Protein AF-C6XXT1-F1 (afdb_monomer_lite)

pLDDT: mean 77.12, std 14.0, range [34.81, 95.0]

Radius of gyration: 15.12 Å; chains: 1; bounding box: 35×41×36 Å

Organism: Pedobacter heparinus (strain ATCC 13125 / DSM 2366 / CIP 104194 / JCM 7457 / NBRC 12017 / NCIMB 9290 / NRRL B-14731 / HIM 762-3) (NCBI:txid485917)

Sequence (152 aa):
MGESILNNEKVTELYLYIVQHSDTDTEYWYGGISDVNSILATFDRNDIKDLVNTLIEWRPELLSNLAFALTADDDRGLPAVRSYLYAHIFLILDNPELLNVIDDFDYLLNSDDMVSPLVPDIRRKLNEYNFLNYDRVAIGNCQVVLNKLNCH

Structure (mmCIF, N/CA/C/O backbone):
data_AF-C6XXT1-F1
#
_entry.id   AF-C6XXT1-F1
#
loop_
_atom_site.group_PDB
_atom_site.id
_atom_site.type_symbol
_atom_site.label_atom_id
_atom_site.label_alt_id
_atom_site.label_comp_id
_atom_site.label_asym_id
_atom_site.label_entity_id
_atom_site.label_seq_id
_atom_site.pdbx_PDB_ins_code
_atom_site.Cartn_x
_atom_site.Cartn_y
_atom_site.Cartn_z
_atom_site.occupancy
_atom_site.B_iso_or_equiv
_atom_site.auth_seq_id
_atom_site.auth_comp_id
_atom_site.auth_asym_id
_atom_site.auth_atom_id
_atom_site.pdbx_PDB_model_num
ATOM 1 N N . MET A 1 1 ? -9.408 24.237 -0.327 1.00 34.81 1 MET A N 1
ATOM 2 C CA . MET A 1 1 ? -8.624 22.988 -0.432 1.00 34.81 1 MET A CA 1
ATOM 3 C C . MET A 1 1 ? -8.414 22.508 0.996 1.00 34.81 1 MET A C 1
ATOM 5 O O . MET A 1 1 ? -7.820 23.266 1.741 1.00 34.81 1 MET A O 1
ATOM 9 N N . GLY A 1 2 ? -8.932 21.398 1.507 1.00 39.09 2 GLY A N 1
ATOM 10 C CA . GLY A 1 2 ? -9.911 20.416 1.049 1.00 39.09 2 GLY A CA 1
ATOM 11 C C . GLY A 1 2 ? -10.446 19.728 2.318 1.00 39.09 2 GLY A C 1
ATOM 12 O O . GLY A 1 2 ? -9.663 19.383 3.194 1.00 39.09 2 GLY A O 1
ATOM 13 N N . GLU A 1 3 ? -11.764 19.593 2.457 1.00 42.03 3 GLU A N 1
ATOM 14 C CA . GLU A 1 3 ? -12.429 19.004 3.641 1.00 42.03 3 GLU A CA 1
ATOM 15 C C . GLU A 1 3 ? -12.502 17.458 3.573 1.00 42.03 3 GLU A C 1
ATOM 17 O O . GLU A 1 3 ? -13.329 16.839 4.229 1.00 42.03 3 GLU A O 1
ATOM 22 N N . SER A 1 4 ? -11.659 16.820 2.755 1.00 50.62 4 SER A N 1
ATOM 23 C CA . SER A 1 4 ? -11.819 15.416 2.332 1.00 50.62 4 SER A CA 1
ATOM 24 C C . SER A 1 4 ? -11.148 14.386 3.257 1.00 50.62 4 SER A C 1
ATOM 26 O O . SER A 1 4 ? -11.586 13.243 3.330 1.00 50.62 4 SER A O 1
ATOM 28 N N . ILE A 1 5 ? -10.110 14.779 4.005 1.00 50.28 5 ILE A N 1
ATOM 29 C CA . ILE A 1 5 ? -9.149 13.830 4.604 1.00 50.28 5 ILE A CA 1
ATOM 30 C C . ILE A 1 5 ? -9.658 13.153 5.901 1.00 50.28 5 ILE A C 1
ATOM 32 O O . ILE A 1 5 ? -9.104 12.140 6.311 1.00 50.28 5 ILE A O 1
ATOM 36 N N . LEU A 1 6 ? -10.705 13.661 6.569 1.00 56.31 6 LEU A N 1
ATOM 37 C CA . LEU A 1 6 ? -10.910 13.401 8.012 1.00 56.31 6 LEU A CA 1
ATOM 38 C C . LEU A 1 6 ? -12.296 12.872 8.432 1.00 56.31 6 LEU A C 1
ATOM 40 O O . LEU A 1 6 ? -12.680 13.040 9.586 1.00 56.31 6 LEU A O 1
ATOM 44 N N . ASN A 1 7 ? -13.067 12.232 7.548 1.00 72.88 7 ASN A N 1
ATOM 45 C CA . ASN A 1 7 ? -14.353 11.641 7.970 1.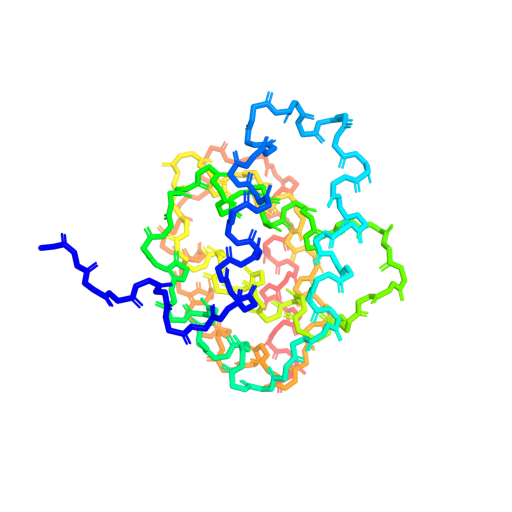00 72.88 7 ASN A CA 1
ATOM 46 C C . ASN A 1 7 ? -14.216 10.241 8.591 1.00 72.88 7 ASN A C 1
ATOM 48 O O . ASN A 1 7 ? -15.145 9.783 9.254 1.00 72.88 7 ASN A O 1
ATOM 52 N N . ASN A 1 8 ? -13.077 9.571 8.397 1.00 88.56 8 ASN A N 1
ATOM 53 C CA . ASN A 1 8 ? -12.802 8.265 8.984 1.00 88.56 8 ASN A CA 1
ATOM 54 C C . ASN A 1 8 ? -11.709 8.396 10.057 1.00 88.56 8 ASN A C 1
ATOM 56 O O . ASN A 1 8 ? -10.544 8.678 9.755 1.00 88.56 8 ASN A O 1
ATOM 60 N N . GLU A 1 9 ? -12.096 8.217 11.323 1.00 91.88 9 GLU A N 1
ATOM 61 C CA . GLU A 1 9 ? -11.207 8.385 12.480 1.00 91.88 9 GLU A CA 1
ATOM 62 C C . GLU A 1 9 ? -10.023 7.413 12.444 1.00 91.88 9 GLU A C 1
ATOM 64 O O . GLU A 1 9 ? -8.911 7.805 12.784 1.00 91.88 9 GLU A O 1
ATOM 69 N N . LYS A 1 10 ? -10.216 6.186 11.946 1.00 93.56 10 LYS A N 1
ATOM 70 C CA . LYS A 1 10 ? -9.148 5.180 11.873 1.00 93.56 10 LYS A CA 1
ATOM 71 C C . LYS A 1 10 ? -8.142 5.476 10.765 1.00 93.56 10 LYS A C 1
ATOM 73 O O . LYS A 1 10 ? -6.940 5.312 10.952 1.00 93.56 10 LYS A O 1
ATOM 78 N N . VAL A 1 11 ? -8.615 5.954 9.612 1.00 94.06 11 VAL A N 1
ATOM 79 C CA . VAL A 1 11 ? -7.730 6.427 8.530 1.00 94.06 11 VAL A CA 1
ATOM 80 C C . VAL A 1 11 ? -6.919 7.632 9.006 1.00 94.06 11 VAL A C 1
ATOM 82 O O . VAL A 1 11 ? -5.721 7.719 8.744 1.00 94.06 11 VAL A O 1
ATOM 85 N N . THR A 1 12 ? -7.558 8.529 9.761 1.00 92.75 12 THR A N 1
ATOM 86 C CA . THR A 1 12 ? -6.894 9.679 10.387 1.00 92.75 12 THR A CA 1
ATOM 87 C C . THR A 1 12 ? -5.839 9.233 11.396 1.00 92.75 12 THR A C 1
ATOM 89 O O . THR A 1 12 ? -4.728 9.757 11.388 1.00 92.75 12 THR A O 1
ATOM 92 N N . GLU A 1 13 ? -6.164 8.258 12.246 1.00 94.00 13 GLU A N 1
ATOM 93 C CA . GLU A 1 13 ? -5.237 7.668 13.213 1.00 94.00 13 GLU A CA 1
ATOM 94 C C . GLU A 1 13 ? -4.007 7.084 12.515 1.00 94.00 13 GLU A C 1
ATOM 96 O O . GLU A 1 13 ? -2.883 7.446 12.864 1.00 94.00 13 GLU A O 1
ATOM 101 N N . LEU A 1 14 ? -4.210 6.266 11.475 1.00 93.50 14 LEU A N 1
ATOM 102 C CA . LEU A 1 14 ? -3.119 5.711 10.676 1.00 93.50 14 LEU A CA 1
ATOM 103 C C . LEU A 1 14 ? -2.261 6.822 10.060 1.00 93.50 14 LEU A C 1
ATOM 105 O O . LEU A 1 14 ? -1.039 6.795 10.184 1.00 93.50 14 LEU A O 1
ATOM 109 N N . TYR A 1 15 ? -2.883 7.821 9.431 1.00 92.88 15 TYR A N 1
ATOM 110 C CA . TYR A 1 15 ? -2.166 8.943 8.826 1.00 92.88 15 TYR A CA 1
ATOM 111 C C . TYR A 1 15 ? -1.293 9.680 9.847 1.00 92.88 15 TYR A C 1
ATOM 113 O O . TYR A 1 15 ? -0.102 9.893 9.617 1.00 92.88 15 TYR A O 1
ATOM 121 N N . LEU A 1 16 ? -1.870 10.050 10.994 1.00 92.00 16 LEU A N 1
ATOM 122 C CA . LEU A 1 16 ? -1.149 10.750 12.055 1.00 92.00 16 LEU A CA 1
ATOM 123 C C . LEU A 1 16 ? -0.010 9.897 12.615 1.00 92.00 16 LEU A C 1
ATOM 125 O O . LEU A 1 16 ? 1.063 10.440 12.875 1.00 92.00 16 LEU A O 1
ATOM 129 N N . TYR A 1 17 ? -0.215 8.585 12.748 1.00 91.31 17 TYR A N 1
ATOM 130 C CA . TYR A 1 17 ? 0.823 7.659 13.183 1.00 91.31 17 TYR A CA 1
ATOM 131 C C . TYR A 1 17 ? 2.021 7.666 12.224 1.00 91.31 17 TYR A C 1
ATOM 133 O O . TYR A 1 17 ? 3.154 7.864 12.662 1.00 91.31 17 TYR A O 1
ATOM 141 N N . ILE A 1 18 ? 1.783 7.530 10.914 1.00 89.62 18 ILE A N 1
ATOM 142 C CA . ILE A 1 18 ? 2.848 7.563 9.897 1.00 89.62 18 ILE A CA 1
ATOM 143 C C . ILE A 1 18 ? 3.558 8.925 9.892 1.00 89.62 18 ILE A C 1
ATOM 145 O O . ILE A 1 18 ? 4.785 8.979 9.832 1.00 89.62 18 ILE A O 1
ATOM 149 N N . VAL A 1 19 ? 2.812 10.031 10.003 1.00 89.25 19 VAL A N 1
ATOM 150 C CA . VAL A 1 19 ? 3.382 11.390 10.049 1.00 89.25 19 VAL A CA 1
ATOM 151 C C . VAL A 1 19 ? 4.280 11.593 11.267 1.00 89.25 19 VAL A C 1
ATOM 153 O O . VAL A 1 19 ? 5.344 12.188 11.139 1.00 89.25 19 VAL A O 1
ATOM 156 N N . GLN A 1 20 ? 3.885 11.104 12.442 1.00 86.94 20 GLN A N 1
ATOM 157 C CA . GLN A 1 20 ? 4.686 11.246 13.664 1.00 86.94 20 GLN A CA 1
ATOM 158 C C . GLN A 1 20 ? 6.016 10.492 13.601 1.00 86.94 20 GLN A C 1
ATOM 160 O O . GLN A 1 20 ? 6.945 10.839 14.328 1.00 86.94 20 GLN A O 1
ATOM 165 N N . HIS A 1 21 ? 6.114 9.491 12.728 1.00 80.88 21 HIS A N 1
ATOM 166 C CA . HIS A 1 21 ? 7.298 8.656 12.589 1.00 80.88 21 HIS A CA 1
ATOM 167 C C . HIS A 1 21 ? 8.029 8.862 11.258 1.00 80.88 21 HIS A C 1
ATOM 169 O O . HIS A 1 21 ? 8.988 8.143 10.994 1.00 80.88 21 HIS A O 1
ATOM 175 N N . SER A 1 22 ? 7.642 9.857 10.448 1.00 74.50 22 SER A N 1
ATOM 176 C CA . SER A 1 22 ? 8.212 10.066 9.109 1.00 74.50 22 SER A CA 1
ATOM 177 C C . SER A 1 22 ? 9.708 10.375 9.102 1.00 74.50 22 SER A C 1
ATOM 179 O O . SER A 1 22 ? 10.365 10.136 8.097 1.00 74.50 22 SER A O 1
ATOM 181 N N . ASP A 1 23 ? 10.228 10.894 10.216 1.00 70.38 23 ASP A N 1
ATOM 182 C CA . ASP A 1 23 ? 11.638 11.265 10.380 1.00 70.38 23 ASP A CA 1
ATOM 183 C C . ASP A 1 23 ? 12.472 10.144 11.027 1.00 70.38 23 ASP A C 1
ATOM 185 O O . ASP A 1 23 ? 13.676 10.301 11.242 1.00 70.38 23 ASP A O 1
ATOM 189 N N . THR A 1 24 ? 11.838 9.020 11.380 1.00 67.44 24 THR A N 1
ATOM 190 C CA . THR A 1 24 ? 12.551 7.846 11.888 1.00 67.44 24 THR A CA 1
ATOM 191 C C . THR A 1 24 ? 13.173 7.132 10.703 1.00 67.44 24 THR A C 1
ATOM 193 O O . THR A 1 24 ? 12.470 6.781 9.759 1.00 67.44 24 THR A O 1
ATOM 196 N N . ASP A 1 25 ? 14.485 6.917 10.756 1.00 62.25 25 ASP A N 1
ATOM 197 C CA . ASP A 1 25 ? 15.186 6.113 9.760 1.00 62.25 25 ASP A CA 1
ATOM 198 C C . ASP A 1 25 ? 14.487 4.750 9.631 1.00 62.25 25 ASP A C 1
ATOM 200 O O . ASP A 1 25 ? 14.288 4.041 10.626 1.00 62.25 25 ASP A O 1
ATOM 204 N N . THR A 1 26 ? 14.064 4.422 8.409 1.00 59.22 26 THR A N 1
ATOM 205 C CA . THR A 1 26 ? 13.273 3.228 8.094 1.00 59.22 26 THR A CA 1
ATOM 206 C C . THR A 1 26 ? 13.987 1.949 8.529 1.00 59.22 26 THR A C 1
ATOM 208 O O . THR A 1 26 ? 13.324 0.997 8.935 1.00 59.22 26 THR A O 1
ATOM 211 N N . GLU A 1 27 ? 15.328 1.949 8.570 1.00 56.81 27 GLU A N 1
ATOM 212 C CA . GLU A 1 27 ? 16.140 0.829 9.072 1.00 56.81 27 GLU A CA 1
ATOM 213 C C . GLU A 1 27 ? 15.974 0.566 10.582 1.00 56.81 27 GLU A C 1
ATOM 215 O O . GLU A 1 27 ? 16.300 -0.521 11.060 1.00 56.81 27 GLU A O 1
ATOM 220 N N . TYR A 1 28 ? 15.452 1.533 11.345 1.00 57.84 28 TYR A N 1
ATOM 221 C CA . TYR A 1 28 ? 15.278 1.464 12.803 1.00 57.84 28 TYR A CA 1
ATOM 222 C C . TYR A 1 28 ? 13.808 1.492 13.243 1.00 57.84 28 TYR A C 1
ATOM 224 O O . TYR A 1 28 ? 13.514 1.500 14.442 1.00 57.84 28 TYR A O 1
ATOM 232 N N . TRP A 1 29 ? 12.866 1.458 12.300 1.00 68.94 29 TRP A N 1
ATOM 233 C CA . TRP A 1 29 ? 11.437 1.627 12.565 1.00 68.94 29 TRP A CA 1
ATOM 234 C C . TRP A 1 29 ? 10.695 0.315 12.902 1.00 68.94 29 TRP A C 1
ATOM 236 O O . TRP A 1 29 ? 9.497 0.178 12.670 1.00 68.94 29 TRP A O 1
ATOM 246 N N . TYR A 1 30 ? 11.377 -0.658 13.517 1.00 58.03 30 TYR A N 1
ATOM 247 C CA . TYR A 1 30 ? 10.803 -1.976 13.842 1.00 58.03 30 TYR A CA 1
ATOM 248 C C . TYR A 1 30 ? 9.565 -1.920 14.757 1.00 58.03 30 TYR A C 1
ATOM 250 O O . TYR A 1 30 ? 8.640 -2.711 14.591 1.00 58.03 30 TYR A O 1
ATOM 258 N N . GLY A 1 31 ? 9.518 -0.981 15.712 1.00 61.34 31 GLY A N 1
ATOM 259 C CA . GLY A 1 31 ? 8.334 -0.773 16.563 1.00 61.34 31 GLY A CA 1
ATOM 260 C C . GLY A 1 31 ? 7.151 -0.162 15.805 1.00 61.34 31 GLY A C 1
ATOM 261 O O . GLY A 1 31 ? 6.004 -0.512 16.059 1.00 61.34 31 GLY A O 1
ATOM 262 N N . GLY A 1 32 ? 7.454 0.673 14.810 1.00 67.81 32 GLY A N 1
ATOM 263 C CA . GLY A 1 32 ? 6.483 1.335 13.947 1.00 67.81 32 GLY A CA 1
ATOM 264 C C . GLY A 1 32 ? 5.634 0.404 13.109 1.00 67.81 32 GLY A C 1
ATOM 265 O O . GLY A 1 32 ? 4.424 0.569 12.975 1.00 67.81 32 GLY A O 1
ATOM 266 N N . ILE A 1 33 ? 6.298 -0.610 12.570 1.00 72.50 33 ILE A N 1
ATOM 267 C CA . ILE A 1 33 ? 5.712 -1.636 11.714 1.00 72.50 33 ILE A CA 1
ATOM 268 C C . ILE A 1 33 ? 4.602 -2.403 12.450 1.00 72.50 33 ILE A C 1
ATOM 270 O O . ILE A 1 33 ? 3.500 -2.570 11.923 1.00 72.50 33 ILE A O 1
ATOM 274 N N . SER A 1 34 ? 4.877 -2.845 13.683 1.00 74.06 34 SER A N 1
ATOM 275 C CA . SER A 1 34 ? 3.913 -3.600 14.499 1.00 74.06 34 SER A CA 1
ATOM 276 C C . SER A 1 34 ? 2.666 -2.769 14.815 1.00 74.06 34 SER A C 1
ATOM 278 O O . SER A 1 34 ? 1.558 -3.309 14.869 1.00 74.06 34 SER A O 1
ATOM 280 N N . ASP A 1 35 ? 2.821 -1.466 15.034 1.00 83.62 35 ASP A N 1
ATOM 281 C CA . ASP A 1 35 ? 1.707 -0.574 15.352 1.00 83.62 35 ASP A CA 1
ATOM 282 C C . ASP A 1 35 ? 0.855 -0.267 14.114 1.00 83.62 35 ASP A C 1
ATOM 284 O O . ASP A 1 35 ? -0.369 -0.331 14.198 1.00 83.62 35 ASP A O 1
ATOM 288 N N . VAL A 1 36 ? 1.469 -0.041 12.945 1.00 88.12 36 VAL A N 1
ATOM 289 C CA . VAL A 1 36 ? 0.738 0.116 11.671 1.00 88.12 36 VAL A CA 1
ATOM 290 C C . VAL A 1 36 ? -0.132 -1.107 11.391 1.00 88.12 36 VAL A C 1
ATOM 292 O O . VAL A 1 36 ? -1.328 -0.972 11.125 1.00 88.12 36 VAL A O 1
ATOM 295 N N . ASN A 1 37 ? 0.436 -2.310 11.508 1.00 82.62 37 ASN A N 1
ATOM 296 C CA . ASN A 1 37 ? -0.320 -3.546 11.306 1.00 82.62 37 ASN A CA 1
ATOM 297 C C . ASN A 1 37 ? -1.425 -3.726 12.358 1.00 82.62 37 ASN A C 1
ATOM 299 O O . ASN A 1 37 ? -2.516 -4.189 12.025 1.00 82.62 37 ASN A O 1
ATOM 303 N N . SER A 1 38 ? -1.184 -3.303 13.602 1.00 85.19 38 SER A N 1
ATOM 304 C CA . SER A 1 38 ? -2.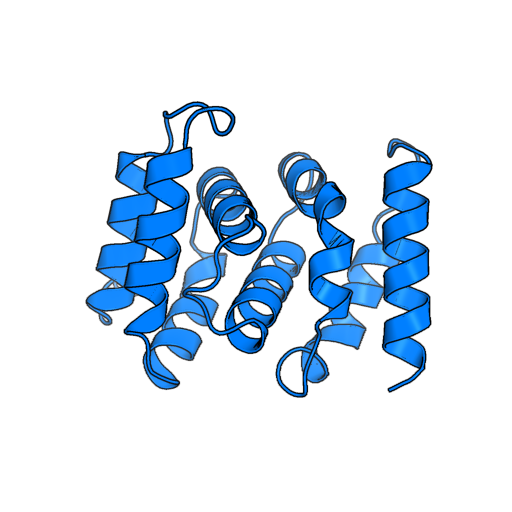196 -3.330 14.665 1.00 85.19 38 SER A CA 1
ATOM 305 C C . SER A 1 38 ? -3.353 -2.363 14.390 1.00 85.19 38 SER A C 1
ATOM 307 O O . SER A 1 38 ? -4.507 -2.738 14.591 1.00 85.19 38 SER A O 1
ATOM 309 N N . ILE A 1 39 ? -3.071 -1.159 13.879 1.00 89.81 39 ILE A N 1
ATOM 310 C CA . ILE A 1 39 ? -4.093 -0.191 13.457 1.00 89.81 39 ILE A CA 1
ATOM 311 C C . ILE A 1 39 ? -4.925 -0.790 12.316 1.00 89.81 39 ILE A C 1
ATOM 313 O O . ILE A 1 39 ? -6.152 -0.861 12.422 1.00 89.81 39 ILE A O 1
ATOM 317 N N . LEU A 1 40 ? -4.274 -1.306 11.266 1.00 90.06 40 LEU A N 1
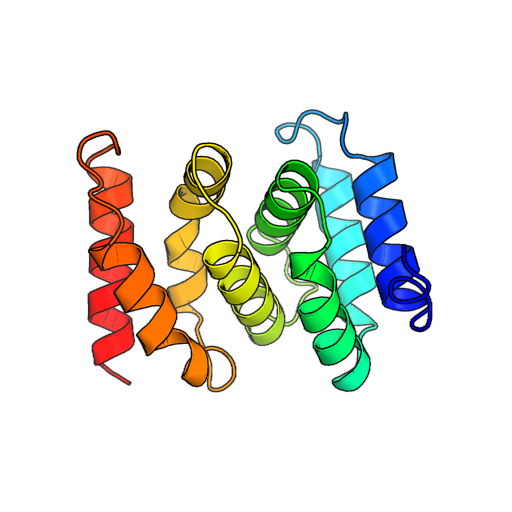ATOM 318 C CA . LEU A 1 40 ? -4.946 -1.921 10.113 1.00 90.06 40 LEU A CA 1
ATOM 319 C C . LEU A 1 40 ? -5.797 -3.139 10.490 1.00 90.06 40 LEU A C 1
ATOM 321 O O . LEU A 1 40 ? -6.845 -3.357 9.887 1.00 90.06 40 LEU A O 1
ATOM 325 N N . ALA A 1 41 ? -5.405 -3.913 11.504 1.00 87.38 41 ALA A N 1
ATOM 326 C CA . ALA A 1 41 ? -6.191 -5.051 11.981 1.00 87.38 41 ALA A CA 1
ATOM 327 C C . ALA A 1 41 ? -7.574 -4.649 12.533 1.00 87.38 41 ALA A C 1
ATOM 329 O O . ALA A 1 41 ? -8.463 -5.494 12.647 1.00 87.38 41 ALA A O 1
ATOM 330 N N . THR A 1 42 ? -7.781 -3.367 12.857 1.00 90.94 42 THR A N 1
ATOM 331 C CA . THR A 1 42 ? -9.078 -2.839 13.307 1.00 90.94 42 THR A CA 1
ATOM 332 C C . THR A 1 42 ? -9.987 -2.386 12.163 1.00 90.94 42 THR A C 1
ATOM 334 O O . THR A 1 42 ? -11.151 -2.058 12.413 1.00 90.94 42 THR A O 1
ATOM 337 N N . PHE A 1 43 ? -9.486 -2.332 10.925 1.00 92.31 43 PHE A N 1
ATOM 338 C CA . PHE A 1 43 ? -10.210 -1.776 9.784 1.00 92.31 43 PHE A CA 1
ATOM 339 C C . PHE A 1 43 ? -11.258 -2.764 9.272 1.00 92.31 43 PHE A C 1
ATOM 341 O O . PHE A 1 43 ? -10.999 -3.958 9.108 1.00 92.31 43 PHE A O 1
ATOM 348 N N . ASP A 1 44 ? -12.447 -2.252 8.972 1.00 91.81 44 ASP A N 1
ATOM 349 C CA . ASP A 1 44 ? -13.439 -2.967 8.182 1.00 91.81 44 ASP A CA 1
ATOM 350 C C . ASP A 1 44 ? -13.324 -2.627 6.682 1.00 91.81 44 ASP A C 1
ATOM 352 O O . ASP A 1 44 ? -12.432 -1.909 6.230 1.00 91.81 44 ASP A O 1
ATOM 356 N N . ARG A 1 45 ? -14.233 -3.166 5.862 1.00 89.88 45 ARG A N 1
ATOM 357 C CA . ARG A 1 45 ? -14.202 -2.941 4.407 1.00 89.88 45 ARG A CA 1
ATOM 358 C C . ARG A 1 45 ? -14.407 -1.478 4.005 1.00 89.88 45 ARG A C 1
ATOM 360 O O . ARG A 1 45 ? -13.873 -1.075 2.973 1.00 89.88 45 ARG A O 1
ATOM 367 N N . ASN A 1 46 ? -15.199 -0.714 4.755 1.00 92.56 46 ASN A N 1
ATOM 368 C CA . ASN A 1 46 ? -15.404 0.705 4.476 1.00 92.56 46 ASN A CA 1
ATOM 369 C C . ASN A 1 46 ? -14.151 1.490 4.847 1.00 92.56 46 ASN A C 1
ATOM 371 O O . ASN A 1 46 ? -13.710 2.301 4.042 1.00 92.56 46 ASN A O 1
ATOM 375 N N . ASP A 1 47 ? -13.523 1.163 5.978 1.00 94.25 47 ASP A N 1
ATOM 376 C CA . ASP A 1 47 ? -12.257 1.775 6.389 1.00 94.25 47 ASP A CA 1
ATOM 377 C C . ASP A 1 47 ? -11.161 1.564 5.330 1.00 94.25 47 ASP A C 1
ATOM 379 O O . ASP A 1 47 ? -10.458 2.500 4.958 1.00 94.25 47 ASP A O 1
ATOM 383 N N . ILE A 1 48 ? -11.056 0.351 4.771 1.00 92.62 48 ILE A N 1
ATOM 384 C CA . ILE A 1 48 ? -10.110 0.052 3.682 1.00 92.62 48 ILE A CA 1
ATOM 385 C C . ILE A 1 48 ? -10.438 0.837 2.408 1.00 92.62 48 ILE A C 1
ATOM 387 O O . ILE A 1 48 ? -9.535 1.335 1.735 1.00 92.62 48 ILE A O 1
ATOM 391 N N . LYS A 1 49 ? -11.721 0.964 2.060 1.00 91.81 49 LYS A N 1
ATOM 392 C CA . LYS A 1 49 ? -12.147 1.744 0.893 1.00 91.81 49 LYS A CA 1
ATOM 393 C C . LYS A 1 49 ? -11.822 3.228 1.066 1.00 91.81 49 LYS A C 1
ATOM 395 O O . LYS A 1 49 ? -11.332 3.851 0.126 1.00 91.81 49 LYS A O 1
ATOM 400 N N . ASP A 1 50 ? -12.090 3.777 2.245 1.00 93.62 50 ASP A N 1
ATOM 401 C CA . ASP A 1 50 ? -11.791 5.166 2.579 1.00 93.62 50 ASP A CA 1
ATOM 402 C C . ASP A 1 50 ? -10.281 5.407 2.559 1.00 93.62 50 ASP A C 1
ATOM 404 O O . ASP A 1 50 ? -9.835 6.356 1.916 1.00 93.62 50 ASP A O 1
ATOM 408 N N . LEU A 1 51 ? -9.490 4.501 3.148 1.00 95.00 51 LEU A N 1
ATOM 409 C CA . LEU A 1 51 ? -8.031 4.560 3.099 1.00 95.00 51 LEU A CA 1
ATOM 410 C C . LEU A 1 51 ? -7.538 4.672 1.655 1.00 95.00 51 LEU A C 1
ATOM 412 O O . LEU A 1 51 ? -6.874 5.653 1.328 1.00 95.00 51 LEU A O 1
ATOM 416 N N . VAL A 1 52 ? -7.929 3.740 0.778 1.00 94.38 52 VAL A N 1
ATOM 417 C CA . VAL A 1 52 ? -7.530 3.744 -0.643 1.00 94.38 52 VAL A CA 1
ATOM 418 C C . VAL A 1 52 ? -7.868 5.065 -1.332 1.00 94.38 52 VAL A C 1
ATOM 420 O O . VAL A 1 52 ? -7.029 5.604 -2.050 1.00 94.38 52 VAL A O 1
ATOM 423 N N . ASN A 1 53 ? -9.060 5.617 -1.091 1.00 92.75 53 ASN A N 1
ATOM 424 C CA . ASN A 1 53 ? -9.461 6.891 -1.693 1.00 92.75 53 ASN A CA 1
ATOM 425 C C . ASN A 1 53 ? -8.592 8.065 -1.227 1.00 92.75 53 ASN A C 1
ATOM 427 O O . ASN A 1 53 ? -8.410 9.016 -1.982 1.00 92.75 53 ASN A O 1
ATOM 431 N N . THR A 1 54 ? -8.063 8.006 -0.004 1.00 93.62 54 THR A N 1
ATOM 432 C CA . THR A 1 54 ? -7.208 9.068 0.543 1.00 93.62 54 THR A CA 1
ATOM 433 C C . THR A 1 54 ? -5.735 8.926 0.168 1.00 93.62 54 THR A C 1
ATOM 435 O O . THR A 1 54 ? -5.044 9.940 0.150 1.00 93.62 54 THR A O 1
ATOM 438 N N . LEU A 1 55 ? -5.244 7.727 -0.186 1.00 94.44 55 LEU A N 1
ATOM 439 C CA . LEU A 1 55 ? -3.817 7.495 -0.478 1.00 94.44 55 LEU A CA 1
ATOM 440 C C . LEU A 1 55 ? -3.269 8.428 -1.571 1.00 94.44 55 LEU A C 1
ATOM 442 O O . LEU A 1 55 ? -2.122 8.854 -1.490 1.00 94.44 55 LEU A O 1
ATOM 446 N N . ILE A 1 56 ? -4.083 8.785 -2.570 1.00 91.69 56 ILE A N 1
ATOM 447 C CA . ILE A 1 56 ? -3.684 9.695 -3.660 1.00 91.69 56 ILE A CA 1
ATOM 448 C C . ILE A 1 56 ? -3.370 11.120 -3.174 1.00 91.69 56 ILE A C 1
ATOM 450 O O . ILE A 1 56 ? -2.672 11.871 -3.852 1.00 91.69 56 ILE A O 1
ATOM 454 N N . GLU A 1 57 ? -3.893 11.506 -2.009 1.00 91.38 57 GLU A N 1
ATOM 455 C CA . GLU A 1 57 ? -3.677 12.818 -1.397 1.00 91.38 57 GLU A CA 1
ATOM 456 C C . GLU A 1 57 ? -2.462 12.822 -0.451 1.00 91.38 57 GLU A C 1
ATOM 458 O O . GLU A 1 57 ? -2.047 13.883 0.023 1.00 91.38 57 GLU A O 1
ATOM 463 N N . TRP A 1 58 ? -1.889 11.651 -0.151 1.00 92.25 58 TRP A N 1
ATOM 464 C CA . TRP A 1 58 ? -0.765 11.525 0.770 1.00 92.25 58 TRP A CA 1
ATOM 465 C C . TRP A 1 58 ? 0.555 11.857 0.075 1.00 92.25 58 TRP A C 1
ATOM 467 O O . TRP A 1 58 ? 0.733 11.661 -1.126 1.00 92.25 58 TRP A O 1
ATOM 477 N N . ARG A 1 59 ? 1.515 12.359 0.857 1.00 90.31 59 ARG A N 1
ATOM 478 C CA . ARG A 1 59 ? 2.858 12.656 0.348 1.00 90.31 59 ARG A CA 1
ATOM 479 C C . ARG A 1 59 ? 3.610 11.353 0.005 1.00 90.31 59 ARG A C 1
ATOM 481 O O . ARG A 1 59 ? 3.494 10.401 0.783 1.00 90.31 59 ARG A O 1
ATOM 488 N N . PRO A 1 60 ? 4.395 11.303 -1.090 1.00 89.44 60 PRO A N 1
ATOM 489 C CA . PRO A 1 60 ? 5.110 10.096 -1.529 1.00 89.44 60 PRO A CA 1
ATOM 490 C C . PRO A 1 60 ? 5.986 9.435 -0.457 1.00 89.44 60 PRO A C 1
ATOM 492 O O . PRO A 1 60 ? 6.064 8.209 -0.378 1.00 89.44 60 PRO A O 1
ATOM 495 N N . GLU A 1 61 ? 6.600 10.226 0.421 1.00 85.31 61 GLU A N 1
ATOM 496 C CA . GLU A 1 61 ? 7.448 9.720 1.500 1.00 85.31 61 GLU A CA 1
ATOM 497 C C . GLU A 1 61 ? 6.620 8.951 2.544 1.00 85.31 61 GLU A C 1
ATOM 499 O O . GLU A 1 61 ? 7.021 7.888 3.011 1.00 85.31 61 GLU A O 1
ATOM 504 N N . LEU A 1 62 ? 5.409 9.432 2.855 1.00 87.94 62 LEU A N 1
ATOM 505 C CA . LEU A 1 62 ? 4.488 8.749 3.774 1.00 87.94 62 LEU A CA 1
ATOM 506 C C . LEU A 1 62 ? 3.959 7.445 3.167 1.00 87.94 62 LEU A C 1
ATOM 508 O O . LEU A 1 62 ? 3.792 6.455 3.875 1.00 87.94 62 LEU A O 1
ATOM 512 N N . LEU A 1 63 ? 3.713 7.443 1.855 1.00 91.25 63 LEU A N 1
ATOM 513 C CA . LEU A 1 63 ? 3.307 6.250 1.115 1.00 91.25 63 LEU A CA 1
ATOM 514 C C . LEU A 1 63 ? 4.420 5.197 1.089 1.00 91.25 63 LEU A C 1
ATOM 516 O O . LEU A 1 63 ? 4.136 4.016 1.269 1.00 91.25 63 LEU A O 1
ATOM 520 N N . SER A 1 64 ? 5.674 5.621 0.929 1.00 86.19 64 SER A N 1
ATOM 521 C CA . SER A 1 64 ? 6.841 4.731 0.986 1.00 86.19 64 SER A CA 1
ATOM 522 C C . SER A 1 64 ? 6.984 4.085 2.365 1.00 86.19 64 SER A C 1
ATOM 524 O O . SER A 1 64 ? 7.146 2.871 2.463 1.00 86.19 64 SER A O 1
ATOM 526 N N . ASN A 1 65 ? 6.825 4.870 3.436 1.00 85.56 65 ASN A N 1
ATOM 527 C CA . ASN A 1 65 ? 6.845 4.348 4.803 1.00 85.56 65 ASN A CA 1
ATOM 528 C C . ASN A 1 65 ? 5.704 3.352 5.041 1.00 85.56 65 ASN A C 1
ATOM 530 O O . ASN A 1 65 ? 5.920 2.277 5.598 1.00 85.56 65 ASN A O 1
ATOM 534 N N . LEU A 1 66 ? 4.490 3.673 4.583 1.00 89.69 66 LEU A N 1
ATOM 535 C CA . LEU A 1 66 ? 3.370 2.743 4.678 1.00 89.69 66 LEU A CA 1
ATOM 536 C C . LEU A 1 66 ? 3.657 1.446 3.906 1.00 89.69 66 LEU A C 1
ATOM 538 O O . LEU A 1 66 ? 3.431 0.373 4.453 1.00 89.69 66 LEU A O 1
ATOM 542 N N . ALA A 1 67 ? 4.198 1.518 2.686 1.00 89.12 67 ALA A N 1
ATOM 543 C CA . ALA A 1 67 ? 4.565 0.334 1.908 1.00 89.12 67 ALA A CA 1
ATOM 544 C C . ALA A 1 67 ? 5.570 -0.560 2.649 1.00 89.12 67 ALA A C 1
ATOM 546 O O . ALA A 1 67 ? 5.341 -1.762 2.734 1.00 89.12 67 ALA A O 1
ATOM 547 N N . PHE A 1 68 ? 6.606 0.024 3.254 1.00 85.19 68 PHE A N 1
ATOM 548 C CA . PHE A 1 68 ? 7.591 -0.711 4.051 1.00 85.19 68 PHE A CA 1
ATOM 549 C C . PHE A 1 68 ? 6.960 -1.414 5.266 1.00 85.19 68 PHE A C 1
ATOM 551 O O . PHE A 1 68 ? 7.218 -2.586 5.541 1.00 85.19 68 PHE A O 1
ATOM 558 N N . ALA A 1 69 ? 6.057 -0.734 5.979 1.00 86.19 69 ALA A N 1
ATOM 559 C CA . ALA A 1 69 ? 5.326 -1.353 7.086 1.00 86.19 69 ALA A CA 1
ATOM 560 C C . ALA A 1 69 ? 4.409 -2.501 6.623 1.00 86.19 69 ALA A C 1
ATOM 562 O O . ALA A 1 69 ? 4.228 -3.488 7.342 1.00 86.19 69 ALA A O 1
ATOM 563 N N . LEU A 1 70 ? 3.850 -2.394 5.413 1.00 87.12 70 LEU A N 1
ATOM 564 C CA . LEU A 1 70 ? 3.007 -3.422 4.808 1.00 87.12 70 LEU A CA 1
ATOM 565 C C . LEU A 1 70 ? 3.787 -4.648 4.328 1.00 87.12 70 LEU A C 1
ATOM 567 O O . LEU A 1 70 ? 3.150 -5.690 4.187 1.00 87.12 70 LEU A O 1
ATOM 571 N N . THR A 1 71 ? 5.099 -4.580 4.094 1.00 82.56 71 THR A N 1
ATOM 572 C CA . THR A 1 71 ? 5.911 -5.709 3.589 1.00 82.56 71 THR A CA 1
ATOM 573 C C . THR A 1 71 ? 6.716 -6.415 4.673 1.00 82.56 71 THR A C 1
ATOM 575 O O . THR A 1 71 ? 7.078 -7.574 4.504 1.00 82.56 71 THR A O 1
ATOM 578 N N . ALA A 1 72 ? 6.915 -5.778 5.823 1.00 79.31 72 ALA A N 1
ATOM 579 C CA . ALA A 1 72 ? 7.678 -6.349 6.923 1.00 79.31 72 ALA A CA 1
ATOM 580 C C . ALA A 1 72 ? 7.065 -7.634 7.523 1.00 79.31 72 ALA A C 1
ATOM 582 O O . ALA A 1 72 ? 5.843 -7.772 7.644 1.00 79.31 72 ALA A O 1
ATOM 583 N N . ASP A 1 73 ? 7.926 -8.562 7.950 1.00 66.12 73 ASP A N 1
ATOM 584 C CA . ASP A 1 73 ? 7.537 -9.834 8.568 1.00 66.12 73 ASP A CA 1
ATOM 585 C C . ASP A 1 73 ? 6.832 -9.607 9.921 1.00 66.12 73 ASP A C 1
ATOM 587 O O . ASP A 1 73 ? 7.468 -9.415 10.959 1.00 66.12 73 ASP A O 1
ATOM 591 N N . ASP A 1 74 ? 5.497 -9.635 9.915 1.00 64.38 74 ASP A N 1
ATOM 592 C CA . ASP A 1 74 ? 4.658 -9.696 11.116 1.00 64.38 74 ASP A CA 1
ATOM 593 C C . ASP A 1 74 ? 3.366 -10.480 10.825 1.00 64.38 74 ASP A C 1
ATOM 595 O O . ASP A 1 74 ? 2.644 -10.198 9.861 1.00 64.38 74 ASP A O 1
ATOM 599 N N . ASP A 1 75 ? 3.068 -11.448 11.694 1.00 56.00 75 ASP A N 1
ATOM 600 C CA . ASP A 1 75 ? 1.955 -12.404 11.608 1.00 56.00 75 ASP A CA 1
ATOM 601 C C . ASP A 1 75 ? 0.583 -11.787 11.963 1.00 56.00 75 ASP A C 1
ATOM 603 O O . ASP A 1 75 ? -0.439 -12.476 11.954 1.00 56.00 75 ASP A O 1
ATOM 607 N N . ARG A 1 76 ? 0.526 -10.497 12.324 1.00 59.78 76 ARG A N 1
ATOM 608 C CA . ARG A 1 76 ? -0.680 -9.854 12.893 1.00 59.78 76 ARG A CA 1
ATOM 609 C C . ARG A 1 76 ? -1.609 -9.168 11.886 1.00 59.78 76 ARG A C 1
ATOM 611 O O . ARG A 1 76 ? -2.628 -8.615 12.292 1.00 59.78 76 ARG A O 1
ATOM 618 N N . GLY A 1 77 ? -1.301 -9.210 10.590 1.00 61.12 77 GLY A N 1
ATOM 619 C CA . GLY A 1 77 ? -2.117 -8.598 9.532 1.00 61.12 77 GLY A CA 1
ATOM 620 C C . GLY A 1 77 ? -2.831 -9.613 8.636 1.00 61.12 77 GLY A C 1
ATOM 621 O O . GLY A 1 77 ? -2.429 -10.768 8.552 1.00 61.12 77 GLY A O 1
ATOM 622 N N . LEU A 1 78 ? -3.872 -9.174 7.917 1.00 74.62 78 LEU A N 1
ATOM 623 C CA . LEU A 1 78 ? -4.480 -9.949 6.827 1.00 74.62 78 LEU A CA 1
ATOM 624 C C . LEU A 1 78 ? -3.619 -9.780 5.561 1.00 74.62 78 LEU A C 1
ATOM 626 O O . LEU A 1 78 ? -3.634 -8.680 4.998 1.00 74.62 78 LEU A O 1
ATOM 630 N N . PRO A 1 79 ? -2.901 -10.818 5.079 1.00 79.50 79 PRO A N 1
ATOM 631 C CA . PRO A 1 79 ? -1.983 -10.683 3.940 1.00 79.50 79 PRO A CA 1
ATOM 632 C C . PRO A 1 79 ? -2.665 -10.099 2.697 1.00 79.50 79 PRO A C 1
ATOM 634 O O . PRO A 1 79 ? -2.154 -9.172 2.087 1.00 79.50 79 PRO A O 1
ATOM 637 N N . ALA A 1 80 ? -3.891 -10.547 2.422 1.00 81.69 80 ALA A N 1
ATOM 638 C CA . ALA A 1 80 ? -4.790 -10.022 1.395 1.00 81.69 80 ALA A CA 1
ATOM 639 C C . ALA A 1 80 ? -4.922 -8.488 1.392 1.00 81.69 80 ALA A C 1
ATOM 641 O O . ALA A 1 80 ? -4.709 -7.821 0.380 1.00 81.69 80 ALA A O 1
ATOM 642 N N . VAL A 1 81 ? -5.257 -7.914 2.552 1.00 85.62 81 VAL A N 1
ATOM 643 C CA . VAL A 1 81 ? -5.481 -6.471 2.704 1.00 85.62 81 VAL A CA 1
ATOM 644 C C . VAL A 1 81 ? -4.172 -5.715 2.531 1.00 85.62 81 VAL A C 1
ATOM 646 O O . VAL A 1 81 ? -4.144 -4.685 1.862 1.00 85.62 81 VAL A O 1
ATOM 649 N N . ARG A 1 82 ? -3.081 -6.241 3.092 1.00 86.19 82 ARG A N 1
ATOM 650 C CA . ARG A 1 82 ? -1.755 -5.637 2.960 1.00 86.19 82 ARG A CA 1
ATOM 651 C C . ARG A 1 82 ? -1.304 -5.622 1.500 1.00 86.19 82 ARG A C 1
ATOM 653 O O . ARG A 1 82 ? -0.915 -4.565 1.012 1.00 86.19 82 ARG A O 1
ATOM 660 N N . SER A 1 83 ? -1.440 -6.738 0.777 1.00 85.62 83 SER A N 1
ATOM 661 C CA . SER A 1 83 ? -1.095 -6.824 -0.649 1.00 85.62 83 SER A CA 1
ATOM 662 C C . SER A 1 83 ? -1.978 -5.906 -1.499 1.00 85.62 83 SER A C 1
ATOM 664 O O . SER A 1 83 ? -1.484 -5.259 -2.420 1.00 85.62 83 SER A O 1
ATOM 666 N N . TYR A 1 84 ? -3.268 -5.789 -1.168 1.00 88.69 84 TYR A N 1
ATOM 667 C CA . TYR A 1 84 ? -4.194 -4.867 -1.828 1.00 88.69 84 TYR A CA 1
ATOM 668 C C . TYR A 1 84 ? -3.813 -3.394 -1.632 1.00 88.69 84 TYR A C 1
ATOM 670 O O . TYR A 1 84 ? -3.770 -2.634 -2.599 1.00 88.69 84 TYR A O 1
ATOM 678 N N . LEU A 1 85 ? -3.500 -2.980 -0.402 1.00 91.25 85 LEU A N 1
ATOM 679 C CA . LEU A 1 85 ? -3.059 -1.613 -0.112 1.00 91.25 85 LEU A CA 1
ATOM 680 C C . LEU A 1 85 ? -1.711 -1.309 -0.770 1.00 91.25 85 LEU A C 1
ATOM 682 O O . LEU A 1 85 ? -1.554 -0.265 -1.398 1.00 91.25 85 LEU A O 1
ATOM 686 N N . TYR A 1 86 ? -0.770 -2.248 -0.692 1.00 90.56 86 TYR A N 1
ATOM 687 C CA . TYR A 1 86 ? 0.535 -2.132 -1.328 1.00 90.56 86 TYR A CA 1
ATOM 688 C C . TYR A 1 86 ? 0.412 -1.972 -2.856 1.00 90.56 86 TYR A C 1
ATOM 690 O O . TYR A 1 86 ? 1.072 -1.113 -3.439 1.00 90.56 86 TYR A O 1
ATOM 698 N N . ALA A 1 87 ? -0.494 -2.713 -3.507 1.00 90.00 87 ALA A N 1
ATOM 699 C CA . ALA A 1 87 ? -0.783 -2.556 -4.934 1.00 90.00 87 ALA A CA 1
ATOM 700 C C . ALA A 1 87 ? -1.253 -1.135 -5.289 1.00 90.00 87 ALA A C 1
ATOM 702 O O . ALA A 1 87 ? -0.789 -0.558 -6.273 1.00 90.00 87 ALA A O 1
ATOM 703 N N . HIS A 1 88 ? -2.143 -0.548 -4.483 1.00 93.94 88 HIS A N 1
ATOM 704 C CA . HIS A 1 88 ? -2.586 0.837 -4.678 1.00 93.94 88 HIS A CA 1
ATOM 705 C C . HIS A 1 88 ? -1.446 1.836 -4.493 1.00 93.94 88 HIS A C 1
ATOM 707 O O . HIS A 1 88 ? -1.283 2.727 -5.324 1.00 93.94 88 HIS A O 1
ATOM 713 N N . ILE A 1 89 ? -0.615 1.663 -3.462 1.00 93.75 89 ILE A N 1
ATOM 714 C CA . ILE A 1 89 ? 0.556 2.521 -3.232 1.00 93.75 89 ILE A CA 1
ATOM 715 C C . ILE A 1 89 ? 1.512 2.464 -4.428 1.00 93.75 89 ILE A C 1
ATOM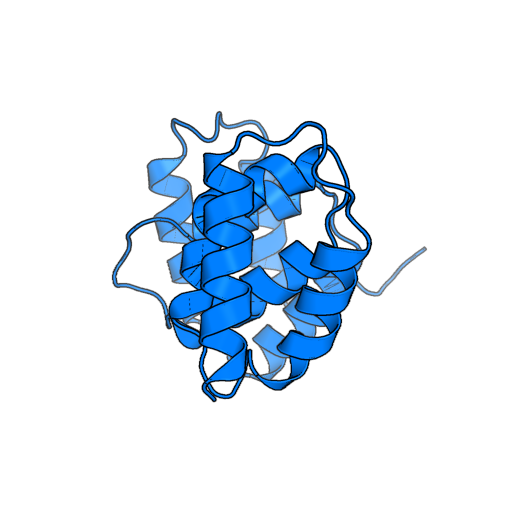 717 O O . ILE A 1 89 ? 1.907 3.506 -4.950 1.00 93.75 89 ILE A O 1
ATOM 721 N N . PHE A 1 90 ? 1.820 1.263 -4.923 1.00 89.88 90 PHE A N 1
ATOM 722 C CA . PHE A 1 90 ? 2.641 1.078 -6.119 1.00 89.88 90 PHE A CA 1
ATOM 723 C C . PHE A 1 90 ? 2.063 1.818 -7.335 1.00 89.88 90 PHE A C 1
ATOM 725 O O . PHE A 1 90 ? 2.798 2.457 -8.089 1.00 89.88 90 PHE A O 1
ATOM 732 N N . LEU A 1 91 ? 0.743 1.775 -7.532 1.00 90.88 91 LEU A N 1
ATOM 733 C CA . LEU A 1 91 ? 0.080 2.477 -8.633 1.00 90.88 91 LEU A CA 1
ATOM 734 C C . LEU A 1 91 ? 0.122 4.004 -8.491 1.00 90.88 91 LEU A C 1
ATOM 736 O O . LEU A 1 91 ? 0.125 4.687 -9.516 1.00 90.88 91 LEU A O 1
ATOM 740 N N . ILE A 1 92 ? 0.240 4.528 -7.272 1.00 92.81 92 ILE A N 1
ATOM 741 C CA . ILE A 1 92 ? 0.320 5.968 -6.989 1.00 92.81 92 ILE A CA 1
ATOM 742 C C . ILE A 1 92 ? 1.751 6.507 -7.125 1.00 92.81 92 ILE A C 1
ATOM 744 O O . ILE A 1 92 ? 1.939 7.564 -7.716 1.00 92.81 92 ILE A O 1
ATOM 748 N N . LEU A 1 93 ? 2.757 5.798 -6.607 1.00 89.38 93 LEU A N 1
ATOM 749 C CA . LEU A 1 93 ? 4.130 6.312 -6.504 1.00 89.38 93 LEU A CA 1
ATOM 750 C C . LEU A 1 93 ? 4.849 6.446 -7.849 1.00 89.38 93 LEU A C 1
ATOM 752 O O . LEU A 1 93 ? 4.778 5.551 -8.684 1.00 89.38 93 LEU A O 1
ATOM 756 N N . ASP A 1 94 ? 5.628 7.507 -8.022 1.00 84.94 94 ASP A N 1
ATOM 757 C CA . ASP A 1 94 ? 6.534 7.680 -9.161 1.00 84.94 94 ASP A CA 1
ATOM 758 C C . ASP A 1 94 ? 8.001 7.729 -8.693 1.00 84.94 94 ASP A C 1
ATOM 760 O O . ASP A 1 94 ? 8.294 7.566 -7.509 1.00 84.94 94 ASP A O 1
ATOM 764 N N . ASN A 1 95 ? 8.954 7.879 -9.618 1.00 72.81 95 ASN A N 1
ATOM 765 C CA . ASN A 1 95 ? 10.374 7.985 -9.260 1.00 72.81 95 ASN A CA 1
ATOM 766 C C . ASN A 1 95 ? 10.681 9.283 -8.479 1.00 72.81 95 ASN A C 1
ATOM 768 O O . ASN A 1 95 ? 10.230 10.346 -8.915 1.00 72.81 95 ASN A O 1
ATOM 772 N N . PRO A 1 96 ? 11.571 9.240 -7.464 1.00 73.75 96 PRO A N 1
ATOM 773 C CA . PRO A 1 96 ? 12.378 8.089 -7.032 1.00 73.75 96 PRO A CA 1
ATOM 774 C C . PRO A 1 96 ? 11.709 7.150 -6.015 1.00 73.75 96 PRO A C 1
ATOM 776 O O . PRO A 1 96 ? 12.195 6.040 -5.838 1.00 73.75 96 PRO A O 1
ATOM 779 N N . GLU A 1 97 ? 10.617 7.538 -5.364 1.00 77.62 97 GLU A N 1
ATOM 780 C CA . GLU A 1 97 ? 10.010 6.794 -4.247 1.00 77.62 97 GLU A CA 1
ATOM 781 C C . GLU A 1 97 ? 9.522 5.396 -4.649 1.00 77.62 97 GLU A C 1
ATOM 783 O O . GLU A 1 97 ? 9.586 4.453 -3.862 1.00 77.62 97 GLU A O 1
ATOM 788 N N . LEU A 1 98 ? 9.115 5.232 -5.910 1.00 78.69 98 LEU A N 1
ATOM 789 C CA . LEU A 1 98 ? 8.756 3.942 -6.495 1.00 78.69 98 LEU A CA 1
ATOM 790 C C . LEU A 1 98 ? 9.883 2.895 -6.397 1.00 78.69 98 LEU A C 1
ATOM 792 O O . LEU A 1 98 ? 9.595 1.702 -6.298 1.00 78.69 98 LEU A O 1
ATOM 796 N N . LEU A 1 99 ? 11.155 3.319 -6.419 1.00 73.00 99 LEU A N 1
ATOM 797 C CA . LEU A 1 99 ? 12.310 2.419 -6.299 1.00 73.00 99 LEU A CA 1
ATOM 798 C C . LEU A 1 99 ? 12.290 1.659 -4.972 1.00 73.00 99 LEU A C 1
ATOM 800 O O . LEU A 1 99 ? 12.483 0.450 -4.977 1.00 73.00 99 LEU A O 1
ATOM 804 N N . ASN A 1 100 ? 11.977 2.351 -3.874 1.00 70.75 100 ASN A N 1
ATOM 805 C CA . ASN A 1 100 ? 11.964 1.770 -2.529 1.00 70.75 100 ASN A CA 1
ATOM 806 C C . ASN A 1 100 ? 10.891 0.692 -2.373 1.00 70.75 100 ASN A C 1
ATOM 808 O O . ASN A 1 100 ? 11.005 -0.191 -1.535 1.00 70.75 100 ASN A O 1
ATOM 812 N N . VAL A 1 101 ? 9.826 0.785 -3.168 1.00 77.56 101 VAL A N 1
ATOM 813 C CA . VAL A 1 101 ? 8.711 -0.153 -3.102 1.00 77.56 101 VAL A CA 1
ATOM 814 C C . VAL A 1 101 ? 8.991 -1.373 -3.974 1.00 77.56 101 VAL A C 1
ATOM 816 O O . VAL A 1 101 ? 8.687 -2.481 -3.560 1.00 77.56 101 VAL A O 1
ATOM 819 N N . ILE A 1 102 ? 9.627 -1.217 -5.137 1.00 74.56 102 ILE A N 1
ATOM 820 C CA . ILE A 1 102 ? 9.869 -2.317 -6.090 1.00 74.56 102 ILE A CA 1
ATOM 821 C C . ILE A 1 102 ? 10.757 -3.446 -5.536 1.00 74.56 102 ILE A C 1
ATOM 823 O O . ILE A 1 102 ? 10.667 -4.577 -6.021 1.00 74.56 102 ILE A O 1
ATOM 827 N N . ASP A 1 103 ? 11.586 -3.189 -4.530 1.00 67.81 103 ASP A N 1
ATOM 828 C CA . ASP A 1 103 ? 12.432 -4.242 -3.960 1.00 67.81 103 ASP A CA 1
ATOM 829 C C . ASP A 1 103 ? 11.604 -5.355 -3.285 1.00 67.81 103 ASP A C 1
ATOM 831 O O . ASP A 1 103 ? 11.916 -6.533 -3.471 1.00 67.81 103 ASP A O 1
ATOM 835 N N . ASP A 1 104 ? 10.472 -5.002 -2.665 1.00 73.00 104 ASP A N 1
ATOM 836 C CA . ASP A 1 104 ? 9.540 -5.930 -1.999 1.00 73.00 104 ASP A CA 1
ATOM 837 C C . ASP A 1 104 ? 8.364 -6.361 -2.901 1.00 73.00 104 ASP A C 1
ATOM 839 O O . ASP A 1 104 ? 7.285 -6.751 -2.446 1.00 73.00 104 ASP A O 1
ATOM 843 N N . PHE A 1 105 ? 8.522 -6.255 -4.223 1.00 72.94 105 PHE A N 1
ATOM 844 C CA . PHE A 1 105 ? 7.422 -6.478 -5.168 1.00 72.94 105 PHE A CA 1
ATOM 845 C C . PHE A 1 105 ? 6.922 -7.932 -5.191 1.00 7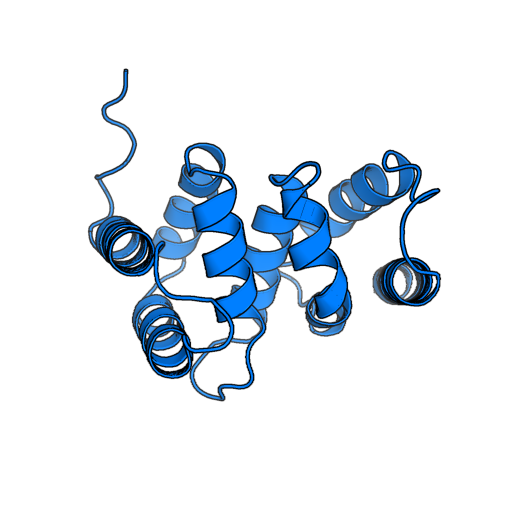2.94 105 PHE A C 1
ATOM 847 O O . PHE A 1 105 ? 5.809 -8.211 -5.648 1.00 72.94 105 PHE A O 1
ATOM 854 N N . ASP A 1 106 ? 7.716 -8.870 -4.671 1.00 69.06 106 ASP A N 1
ATOM 855 C CA . ASP A 1 106 ? 7.316 -10.259 -4.460 1.00 69.06 106 ASP A CA 1
ATOM 856 C C . ASP A 1 106 ? 6.187 -10.405 -3.424 1.00 69.06 106 ASP A C 1
ATOM 858 O O . ASP A 1 106 ? 5.459 -11.397 -3.456 1.00 69.06 106 ASP A O 1
ATOM 862 N N . TYR A 1 107 ? 5.934 -9.388 -2.597 1.00 72.25 107 TYR A N 1
ATOM 863 C CA . TYR A 1 107 ? 4.783 -9.327 -1.698 1.00 72.25 107 TYR A CA 1
ATOM 864 C C . TYR A 1 107 ? 3.436 -9.381 -2.443 1.00 72.25 107 TYR A C 1
ATOM 866 O O . TYR A 1 107 ? 2.445 -9.918 -1.936 1.00 72.25 107 TYR A O 1
ATOM 874 N N . LEU A 1 108 ? 3.400 -8.904 -3.694 1.00 72.69 108 LEU A N 1
ATOM 875 C CA . LEU A 1 108 ? 2.242 -9.050 -4.581 1.00 72.69 108 LEU A CA 1
ATOM 876 C C . LEU A 1 108 ? 2.041 -10.488 -5.079 1.00 72.69 108 LEU A C 1
ATOM 878 O O . LEU A 1 108 ? 0.993 -10.781 -5.643 1.00 72.69 108 LEU A O 1
ATOM 882 N N . LEU A 1 109 ? 2.989 -11.408 -4.867 1.00 64.50 109 LEU A N 1
ATOM 883 C CA . LEU A 1 109 ? 2.821 -12.830 -5.201 1.00 64.50 109 LEU A CA 1
ATOM 884 C C . LEU A 1 109 ? 1.860 -13.556 -4.259 1.00 64.50 109 LEU A C 1
ATOM 886 O O . LEU A 1 109 ? 1.387 -14.636 -4.607 1.00 64.50 109 LEU A O 1
ATOM 890 N N . ASN A 1 110 ? 1.558 -12.967 -3.101 1.00 63.81 110 ASN A N 1
ATOM 891 C CA . ASN A 1 110 ? 0.494 -13.421 -2.206 1.00 63.81 110 ASN A CA 1
ATOM 892 C C . ASN A 1 110 ? -0.879 -12.838 -2.598 1.00 63.81 110 ASN A C 1
ATOM 894 O O . ASN A 1 110 ? -1.807 -12.861 -1.791 1.00 63.81 110 ASN A O 1
ATOM 898 N N . SER A 1 111 ? -1.004 -12.296 -3.819 1.00 61.66 111 SER A N 1
ATOM 899 C CA . SER A 1 111 ? -2.232 -11.709 -4.353 1.00 61.66 111 SER A CA 1
ATOM 900 C C . SER A 1 111 ? -3.419 -12.656 -4.239 1.00 61.66 111 SER A C 1
ATOM 902 O O . SER A 1 111 ? -3.340 -13.821 -4.630 1.00 61.66 111 SER A O 1
ATOM 904 N N . ASP A 1 112 ? -4.539 -12.107 -3.796 1.00 68.12 112 ASP A N 1
ATOM 905 C CA . ASP A 1 112 ? -5.831 -12.769 -3.749 1.00 68.12 112 ASP A CA 1
ATOM 906 C C . ASP A 1 112 ? -6.829 -12.103 -4.723 1.00 68.12 112 ASP A C 1
ATOM 908 O O . ASP A 1 112 ? -6.476 -11.274 -5.576 1.00 68.12 112 ASP A O 1
ATOM 912 N N . ASP A 1 113 ? -8.109 -12.451 -4.584 1.00 74.75 113 ASP A N 1
ATOM 913 C CA . ASP A 1 113 ? -9.201 -11.872 -5.370 1.00 74.75 113 ASP A CA 1
ATOM 914 C C . ASP A 1 113 ? -9.286 -10.335 -5.251 1.00 74.75 113 ASP A C 1
ATOM 916 O O . ASP A 1 113 ? -9.837 -9.692 -6.145 1.00 74.75 113 ASP A O 1
ATOM 920 N N . MET A 1 114 ? -8.741 -9.715 -4.191 1.00 79.62 114 MET A N 1
ATOM 921 C CA . MET A 1 114 ? -8.756 -8.255 -4.032 1.00 79.62 114 MET A CA 1
ATOM 922 C C . MET A 1 114 ? -7.736 -7.555 -4.933 1.00 79.62 114 MET A C 1
ATOM 924 O O . MET A 1 114 ? -8.007 -6.455 -5.413 1.00 79.62 114 MET A O 1
ATOM 928 N N . VAL A 1 115 ? -6.578 -8.172 -5.181 1.00 82.06 115 VAL A N 1
ATOM 929 C CA . VAL A 1 115 ? -5.511 -7.603 -6.029 1.00 82.06 115 VAL A CA 1
ATOM 930 C C . VAL A 1 115 ? -5.792 -7.833 -7.514 1.00 82.06 115 VAL A C 1
ATOM 932 O O . VAL A 1 115 ? -5.423 -7.007 -8.349 1.00 82.06 115 VAL A O 1
ATOM 935 N N . SER A 1 116 ? -6.484 -8.924 -7.851 1.00 80.56 116 SER A N 1
ATOM 936 C CA . SER A 1 116 ? -6.771 -9.336 -9.234 1.00 80.56 116 SER A CA 1
ATOM 937 C C . SER A 1 116 ? -7.305 -8.211 -10.149 1.00 80.56 116 SER A C 1
ATOM 939 O O . SER A 1 116 ? -6.807 -8.074 -11.269 1.00 80.56 116 SER A O 1
ATOM 941 N N . PRO A 1 117 ? -8.233 -7.334 -9.709 1.00 84.69 117 PRO A N 1
ATOM 942 C CA . PRO A 1 117 ? -8.708 -6.209 -10.520 1.00 84.69 117 PRO A CA 1
ATOM 943 C C . PRO A 1 117 ? -7.640 -5.159 -10.865 1.00 84.69 117 PRO A C 1
ATOM 945 O O . PRO A 1 117 ? -7.809 -4.436 -11.842 1.00 84.69 117 PRO A O 1
ATOM 948 N N . LEU A 1 118 ? -6.556 -5.062 -10.087 1.00 86.56 118 LEU A N 1
ATOM 949 C CA . LEU A 1 118 ? -5.488 -4.063 -10.246 1.00 86.56 118 LEU A CA 1
ATOM 950 C C . LEU A 1 118 ? -4.357 -4.539 -11.170 1.00 86.56 118 LEU A C 1
ATOM 952 O O . LEU A 1 118 ? -3.555 -3.736 -11.645 1.00 86.56 118 LEU A O 1
ATOM 956 N N . VAL A 1 119 ? -4.292 -5.842 -11.459 1.00 82.62 119 VAL A N 1
ATOM 957 C CA . VAL A 1 119 ? -3.236 -6.465 -12.276 1.00 82.62 119 VAL A CA 1
ATOM 958 C C . VAL A 1 119 ? -3.036 -5.793 -13.645 1.00 82.62 119 VAL A C 1
ATOM 960 O O . VAL A 1 119 ? -1.877 -5.596 -14.030 1.00 82.62 119 VAL A O 1
ATOM 963 N N . PRO A 1 120 ? -4.089 -5.419 -14.406 1.00 84.25 120 PRO A N 1
ATOM 964 C CA . PRO A 1 120 ? -3.907 -4.740 -15.688 1.00 84.25 120 PRO A CA 1
ATOM 965 C C . PRO A 1 120 ? -3.181 -3.397 -15.553 1.00 84.25 120 PRO A C 1
ATOM 967 O O . PRO A 1 120 ? -2.296 -3.101 -16.358 1.00 84.25 120 PRO A O 1
ATOM 970 N N . ASP A 1 121 ? -3.506 -2.614 -14.522 1.00 88.31 121 ASP A N 1
ATOM 971 C CA . ASP A 1 121 ? -2.884 -1.313 -14.273 1.00 88.31 121 ASP A CA 1
ATOM 972 C C . ASP A 1 121 ? -1.453 -1.453 -13.766 1.00 88.31 121 ASP A C 1
ATOM 974 O O . ASP A 1 121 ? -0.568 -0.742 -14.240 1.00 88.31 121 ASP A O 1
ATOM 978 N N . ILE A 1 122 ? -1.198 -2.426 -12.885 1.00 84.56 122 ILE A N 1
ATOM 979 C CA . ILE A 1 122 ? 0.155 -2.742 -12.409 1.00 84.56 122 ILE A CA 1
ATOM 980 C C . ILE A 1 122 ? 1.041 -3.088 -13.606 1.00 84.56 122 ILE A C 1
ATOM 982 O O . ILE A 1 122 ? 2.127 -2.536 -13.771 1.00 84.56 122 ILE A O 1
ATOM 986 N N . ARG A 1 123 ? 0.550 -3.949 -14.503 1.00 79.81 123 ARG A N 1
ATOM 987 C CA . ARG A 1 123 ? 1.262 -4.336 -15.724 1.00 79.81 123 ARG A CA 1
ATOM 988 C C . ARG A 1 123 ? 1.512 -3.159 -16.649 1.00 79.81 123 ARG A C 1
ATOM 990 O O . ARG A 1 123 ? 2.606 -3.040 -17.196 1.00 79.81 123 ARG A O 1
ATOM 997 N N . ARG A 1 124 ? 0.498 -2.323 -16.864 1.00 84.62 124 ARG A N 1
ATOM 998 C CA . ARG A 1 124 ? 0.628 -1.129 -17.696 1.00 84.62 124 ARG A CA 1
ATOM 999 C C . ARG A 1 124 ? 1.717 -0.217 -17.138 1.00 84.62 124 ARG A C 1
ATOM 1001 O O . ARG A 1 124 ? 2.622 0.131 -17.888 1.00 84.62 124 ARG A O 1
ATOM 1008 N N . LYS A 1 125 ? 1.688 0.064 -15.833 1.00 84.88 125 LYS A N 1
ATOM 1009 C CA . LYS A 1 125 ? 2.700 0.881 -15.159 1.00 84.88 125 LYS A CA 1
ATOM 1010 C C . LYS A 1 125 ? 4.095 0.274 -15.297 1.00 84.88 125 LYS A C 1
ATOM 1012 O O . LYS A 1 125 ? 5.002 0.959 -15.749 1.00 84.88 125 LYS A O 1
ATOM 1017 N N . LEU A 1 126 ? 4.261 -1.020 -15.022 1.00 78.19 126 LEU A N 1
ATOM 1018 C CA . LEU A 1 126 ? 5.547 -1.703 -15.203 1.00 78.19 126 LEU A CA 1
ATOM 1019 C C . LEU A 1 126 ? 6.063 -1.606 -16.653 1.00 78.19 126 LEU A C 1
ATOM 1021 O O . LEU A 1 126 ? 7.247 -1.404 -16.865 1.00 78.19 126 LEU A O 1
ATOM 1025 N N . ASN A 1 127 ? 5.197 -1.713 -17.664 1.00 75.44 127 ASN A N 1
ATOM 1026 C CA . ASN A 1 127 ? 5.617 -1.600 -19.067 1.00 75.44 127 ASN A CA 1
ATOM 1027 C C . ASN A 1 127 ? 5.939 -0.159 -19.501 1.00 75.44 127 ASN A C 1
ATOM 1029 O O . ASN A 1 127 ? 6.766 0.042 -20.389 1.00 75.44 127 ASN A O 1
ATOM 1033 N N . GLU A 1 128 ? 5.255 0.834 -18.929 1.00 76.75 128 GLU A N 1
ATOM 1034 C CA . GLU A 1 128 ? 5.517 2.260 -19.169 1.00 76.75 128 GLU A CA 1
ATOM 1035 C C . GLU A 1 128 ? 6.834 2.699 -18.511 1.00 76.75 128 GLU A C 1
ATOM 1037 O O . GLU A 1 128 ? 7.570 3.525 -19.062 1.00 76.75 128 GLU A O 1
ATOM 1042 N N . TYR A 1 129 ? 7.167 2.106 -17.363 1.00 70.88 129 TYR A N 1
ATOM 1043 C CA . TYR A 1 129 ? 8.434 2.316 -16.685 1.00 70.88 129 TYR A CA 1
ATOM 1044 C C . TYR A 1 129 ? 9.564 1.591 -17.419 1.00 70.88 129 TYR A C 1
ATOM 1046 O O . TYR A 1 129 ? 9.775 0.386 -17.318 1.00 70.88 129 TYR A O 1
ATOM 1054 N N . ASN A 1 130 ? 10.342 2.361 -18.175 1.00 58.69 130 ASN A N 1
ATOM 1055 C CA . ASN A 1 130 ? 11.551 1.866 -18.814 1.00 58.69 130 ASN A CA 1
ATOM 1056 C C . ASN A 1 130 ? 12.634 1.708 -17.730 1.00 58.69 130 ASN A C 1
ATOM 1058 O O . ASN A 1 130 ? 13.379 2.649 -17.454 1.00 58.69 130 ASN A O 1
ATOM 1062 N N . PHE A 1 131 ? 12.691 0.535 -17.087 1.00 62.41 131 PHE A N 1
ATOM 1063 C CA . PHE A 1 131 ? 13.579 0.174 -15.964 1.00 62.41 131 PHE A CA 1
ATOM 1064 C C . PHE A 1 131 ? 15.089 0.199 -16.285 1.00 62.41 131 PHE A C 1
ATOM 1066 O O . PHE A 1 131 ? 15.881 -0.479 -15.640 1.00 62.41 131 PHE A O 1
ATOM 1073 N N . LEU A 1 132 ? 15.529 0.978 -17.274 1.00 48.72 132 LEU A N 1
ATOM 1074 C CA . LEU A 1 132 ? 16.905 1.052 -17.772 1.00 48.72 132 LEU A CA 1
ATOM 1075 C C . LEU A 1 132 ? 17.953 1.395 -16.696 1.00 48.72 132 LEU A C 1
ATOM 1077 O O . LEU A 1 132 ? 19.132 1.139 -16.923 1.00 48.72 132 LEU A O 1
ATOM 1081 N N . ASN A 1 133 ? 17.533 1.929 -15.543 1.00 52.59 133 ASN A N 1
ATOM 1082 C CA . ASN A 1 133 ? 18.400 2.265 -14.409 1.00 52.59 133 ASN A CA 1
ATOM 1083 C C . ASN A 1 133 ? 18.148 1.416 -13.148 1.00 52.59 133 ASN A C 1
ATOM 1085 O O . ASN A 1 133 ? 18.718 1.718 -12.104 1.00 52.59 133 ASN A O 1
ATOM 1089 N N . TYR A 1 134 ? 17.300 0.388 -13.218 1.00 62.62 134 TYR A N 1
ATOM 1090 C CA . TYR A 1 134 ? 17.069 -0.523 -12.095 1.00 62.62 134 TYR A CA 1
ATOM 1091 C C . TYR A 1 134 ? 18.127 -1.624 -12.073 1.00 62.62 134 TYR A C 1
ATOM 1093 O O . TYR A 1 134 ? 18.631 -2.042 -13.122 1.00 62.62 134 TYR A O 1
ATOM 1101 N N . ASP A 1 135 ? 18.437 -2.135 -10.880 1.00 60.72 135 ASP A N 1
ATOM 1102 C CA . ASP A 1 135 ? 19.234 -3.352 -10.774 1.00 60.72 135 ASP A CA 1
ATOM 1103 C C . ASP A 1 135 ? 18.498 -4.514 -11.472 1.00 60.72 135 ASP A C 1
ATOM 1105 O O . ASP A 1 135 ? 17.268 -4.624 -11.460 1.00 60.72 135 ASP A O 1
ATOM 1109 N N . ARG A 1 136 ? 19.265 -5.414 -12.089 1.00 61.34 136 ARG A N 1
ATOM 1110 C CA . ARG A 1 136 ? 18.768 -6.621 -12.759 1.00 61.34 136 ARG A CA 1
ATOM 1111 C C . ARG A 1 136 ? 17.907 -7.483 -11.837 1.00 61.34 136 ARG A C 1
ATOM 1113 O O . ARG A 1 136 ? 17.046 -8.201 -12.340 1.00 61.34 136 ARG A O 1
ATOM 1120 N N . VAL A 1 137 ? 18.138 -7.417 -10.524 1.00 64.19 137 VAL A N 1
ATOM 1121 C CA . VAL A 1 137 ? 17.344 -8.116 -9.504 1.00 64.19 137 VAL A CA 1
ATOM 1122 C C . VAL A 1 137 ? 15.913 -7.576 -9.457 1.00 64.19 137 VAL A C 1
ATOM 1124 O O . VAL A 1 137 ? 14.979 -8.353 -9.637 1.00 64.19 137 VAL A O 1
ATOM 1127 N N . ALA A 1 138 ? 15.735 -6.258 -9.340 1.00 62.16 138 ALA A N 1
ATOM 1128 C CA . ALA A 1 138 ? 14.422 -5.610 -9.330 1.00 62.16 138 ALA A CA 1
ATOM 1129 C C . ALA A 1 138 ? 13.635 -5.874 -10.629 1.00 62.16 138 ALA A C 1
ATOM 1131 O O . ALA A 1 138 ? 12.467 -6.256 -10.594 1.00 62.16 138 ALA A O 1
ATOM 1132 N N . ILE A 1 139 ? 14.303 -5.791 -11.787 1.00 64.38 139 ILE A N 1
ATOM 1133 C CA . ILE A 1 139 ? 13.707 -6.149 -13.089 1.00 64.38 139 ILE A CA 1
ATOM 1134 C C . ILE A 1 139 ? 13.268 -7.623 -13.108 1.00 64.38 139 ILE A C 1
ATOM 1136 O O . ILE A 1 139 ? 12.192 -7.956 -13.612 1.00 64.38 139 ILE A O 1
ATOM 1140 N N . GLY A 1 140 ? 14.092 -8.513 -12.548 1.00 63.84 140 GLY A N 1
ATOM 1141 C CA . GLY A 1 140 ? 13.777 -9.930 -12.387 1.00 63.84 140 GLY A CA 1
ATOM 1142 C C . GLY A 1 140 ? 12.529 -10.154 -11.533 1.00 63.84 140 GLY A C 1
ATOM 1143 O O . GLY A 1 140 ? 11.635 -10.890 -11.954 1.00 63.84 140 GLY A O 1
ATOM 1144 N N . ASN A 1 141 ? 12.429 -9.474 -10.390 1.00 65.81 141 ASN A N 1
ATOM 1145 C CA . ASN A 1 141 ? 11.282 -9.548 -9.483 1.00 65.81 141 ASN A CA 1
ATOM 1146 C C . ASN A 1 141 ? 9.999 -9.067 -10.174 1.00 65.81 141 ASN A C 1
ATOM 1148 O O . ASN A 1 141 ? 9.000 -9.791 -10.179 1.00 65.81 141 ASN A O 1
ATOM 1152 N N . CYS A 1 142 ? 10.040 -7.926 -10.871 1.00 65.06 142 CYS A N 1
ATOM 1153 C CA . CYS A 1 142 ? 8.908 -7.439 -11.663 1.00 65.06 142 CYS A CA 1
ATOM 1154 C C . CYS A 1 142 ? 8.463 -8.455 -12.727 1.00 65.06 142 CYS A C 1
ATOM 1156 O O . CYS A 1 142 ? 7.268 -8.714 -12.872 1.00 65.06 142 CYS A O 1
ATOM 1158 N N . GLN A 1 143 ? 9.400 -9.082 -13.446 1.00 65.75 143 GLN A N 1
ATOM 1159 C CA . GLN A 1 143 ? 9.071 -10.079 -14.467 1.00 65.75 143 GLN A CA 1
ATOM 1160 C C . GLN A 1 143 ? 8.491 -11.371 -13.867 1.00 65.75 143 GLN A C 1
ATOM 1162 O O . GLN A 1 143 ? 7.579 -11.962 -14.450 1.00 65.75 143 GLN A O 1
ATOM 1167 N N . VAL A 1 144 ? 8.987 -11.816 -12.709 1.00 67.38 144 VAL A N 1
ATOM 1168 C CA . VAL A 1 144 ? 8.445 -12.977 -11.982 1.00 67.38 144 VAL A CA 1
ATOM 1169 C C . VAL A 1 144 ? 7.012 -12.708 -11.525 1.00 67.38 144 VAL A C 1
ATOM 1171 O O . VAL A 1 144 ? 6.146 -13.563 -11.726 1.00 67.38 144 VAL A O 1
ATOM 1174 N N . VAL A 1 145 ? 6.747 -11.519 -10.981 1.00 66.50 145 VAL A N 1
ATOM 1175 C CA . VAL A 1 145 ? 5.404 -11.089 -10.569 1.00 66.50 145 VAL A CA 1
ATOM 1176 C C . VAL A 1 145 ? 4.471 -11.009 -11.772 1.00 66.50 145 VAL A C 1
ATOM 1178 O O . VAL A 1 145 ? 3.423 -11.650 -11.771 1.00 66.50 145 VAL A O 1
ATOM 1181 N N . LEU A 1 146 ? 4.886 -10.349 -12.857 1.00 65.50 146 LEU A N 1
ATOM 1182 C CA . LEU A 1 146 ? 4.120 -10.292 -14.107 1.00 65.50 146 LEU A CA 1
ATOM 1183 C C . LEU A 1 146 ? 3.765 -11.679 -14.652 1.00 65.50 146 LEU A C 1
ATOM 1185 O O . LEU A 1 146 ? 2.642 -11.897 -15.104 1.00 65.50 146 LEU A O 1
ATOM 1189 N N . ASN A 1 147 ? 4.707 -12.622 -14.611 1.00 64.31 147 ASN A N 1
ATOM 1190 C CA . ASN A 1 147 ? 4.491 -13.977 -15.107 1.00 64.31 147 ASN A CA 1
ATOM 1191 C C . ASN A 1 147 ? 3.526 -14.778 -14.223 1.00 64.31 147 ASN A C 1
ATOM 1193 O O . ASN A 1 147 ? 2.727 -15.542 -14.756 1.00 64.31 147 ASN A O 1
ATOM 1197 N N . LYS A 1 148 ? 3.565 -14.604 -12.898 1.00 62.19 148 LYS A N 1
ATOM 1198 C CA . LYS A 1 148 ? 2.661 -15.305 -11.973 1.00 62.19 148 LYS A CA 1
ATOM 1199 C C . LYS A 1 148 ? 1.252 -14.713 -11.961 1.00 62.19 148 LYS A C 1
ATOM 1201 O O . LYS A 1 148 ? 0.291 -15.473 -11.942 1.00 62.19 148 LYS A O 1
ATOM 1206 N N . LEU A 1 149 ? 1.125 -13.395 -12.104 1.00 61.56 149 LEU A N 1
ATOM 1207 C CA . LEU A 1 149 ? -0.164 -12.717 -12.277 1.00 61.56 149 LEU A CA 1
ATOM 1208 C C . LEU A 1 149 ? -0.867 -13.065 -13.609 1.00 61.56 149 LEU A C 1
ATOM 1210 O O . LEU A 1 149 ? -2.017 -12.692 -13.798 1.00 61.56 149 LEU A O 1
ATOM 1214 N N . ASN A 1 150 ? -0.198 -13.750 -14.549 1.00 53.81 150 AS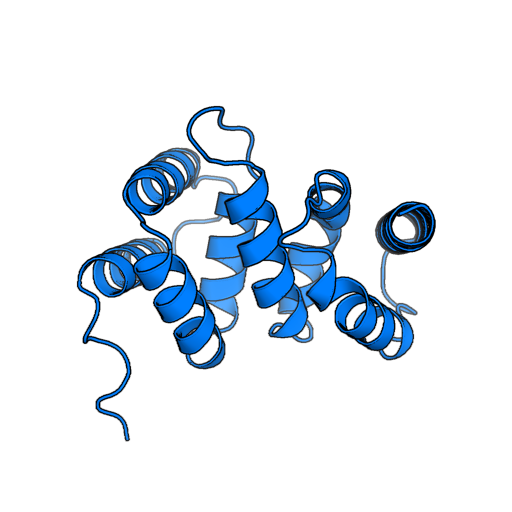N A N 1
ATOM 1215 C CA . ASN A 1 150 ? -0.807 -14.281 -15.782 1.00 53.81 150 ASN A CA 1
ATOM 1216 C C . ASN A 1 150 ? -1.380 -15.703 -15.630 1.00 53.81 150 ASN A C 1
ATOM 1218 O O . ASN A 1 150 ? -2.010 -16.198 -16.563 1.00 53.81 150 ASN A O 1
ATOM 1222 N N . CYS A 1 151 ? -1.101 -16.387 -14.516 1.00 51.28 151 CYS A N 1
ATOM 1223 C CA . CYS A 1 151 ? -1.503 -17.778 -14.283 1.00 51.28 151 CYS A CA 1
ATOM 1224 C C . CYS A 1 151 ? -2.808 -17.915 -13.475 1.00 51.28 151 CYS A C 1
ATOM 1226 O O . CYS A 1 151 ? -3.236 -19.043 -13.223 1.00 51.28 151 CYS A O 1
ATOM 1228 N N . HIS A 1 152 ? -3.413 -16.791 -13.089 1.00 46.72 152 HIS A N 1
ATOM 1229 C CA . HIS A 1 152 ? -4.727 -16.674 -12.455 1.00 46.72 152 HIS A CA 1
ATOM 1230 C C . HIS A 1 152 ? -5.691 -15.964 -13.410 1.00 46.72 152 HIS A C 1
ATOM 1232 O O . HIS A 1 152 ? -6.878 -16.357 -13.421 1.00 46.72 152 HIS A O 1
#

Secondary structure (DSSP, 8-state):
--S-TTS-HHHHHHHHHHHHTTTS-GGG-HHHHHHHHHHHTT--HHHHHHHHHHHTTS-HHHHHHHHHHHHS--TTS-HHHHHHHHHHHHHH--TTHHHHHHTTGGGGGG--TTTGGGHHHHHHHHHHS--TTS-HHHHHHHHHHHHHTT--

Foldseek 3Di:
DDPQQPPDPLLVVLLVLLVVCLPPDLVPCPVSLVVSQVSQLPDDPVNLVSNLVCLLVDDLSSLLSLLSSLQDDDPSHDLASSLLSLLSSLLNDDPPSNLSNLVSLCSVVVYDPSCLVSLVSLVVVLVVPPCPPPDPNSVVSSVVSNVSSVVD